Protein AF-A0A819PLE0-F1 (afdb_monomer_lite)

Sequence (84 aa):
MDINLMNNTKTSNLYISPTLIWCLLMPLIHLLSLISNIFCIIIFCSKTFIHKPIAIYFICLLISDSTTLLIGYSEMVERELFIN

Radius of gyration: 23.35 Å; chains: 1; bounding box: 44×45×68 Å

Secondary structure (DSSP, 8-state):
--GGGS-----------HHHHHHHHHHHHHHHHHHHHHHHHHHHTSTTTTT-HHHHHHHHHHHHHHHHHHHHHHHHHHHHHHH-

pLDDT: mean 70.32, std 14.33, range [35.47, 86.81]

Structure (mmCIF, N/CA/C/O backbone):
data_AF-A0A819PLE0-F1
#
_entry.id   AF-A0A819PLE0-F1
#
loop_
_atom_site.group_PDB
_atom_site.id
_atom_site.type_symbol
_atom_site.label_atom_id
_atom_site.label_alt_id
_atom_site.label_comp_id
_atom_site.label_asym_id
_atom_site.label_entity_id
_atom_site.label_seq_id
_atom_site.pdbx_PDB_ins_code
_atom_site.Cartn_x
_atom_site.Cartn_y
_atom_site.Cartn_z
_atom_site.occupancy
_atom_site.B_iso_or_equiv
_atom_site.auth_seq_id
_atom_site.auth_comp_id
_atom_site.auth_asym_id
_atom_site.auth_atom_id
_atom_site.pdbx_PDB_model_num
ATOM 1 N N . MET A 1 1 ? 25.924 34.160 -47.805 1.00 41.16 1 MET A N 1
ATOM 2 C CA . MET A 1 1 ? 25.536 34.208 -46.382 1.00 41.16 1 MET A CA 1
ATOM 3 C C . MET A 1 1 ? 24.956 32.844 -46.076 1.00 41.16 1 MET A C 1
ATOM 5 O O . MET A 1 1 ? 23.876 32.530 -46.559 1.00 41.16 1 MET A O 1
ATOM 9 N N . ASP A 1 2 ? 25.783 31.989 -45.480 1.00 35.47 2 ASP A N 1
ATOM 10 C CA . ASP A 1 2 ? 25.589 30.541 -45.444 1.00 35.47 2 ASP A CA 1
ATOM 11 C C . ASP A 1 2 ? 24.371 30.111 -44.628 1.00 35.47 2 ASP A C 1
ATOM 13 O O . ASP A 1 2 ? 24.174 30.527 -43.489 1.00 35.47 2 ASP A O 1
ATOM 17 N N . ILE A 1 3 ? 23.607 29.188 -45.208 1.00 46.06 3 ILE A N 1
ATOM 18 C CA . ILE A 1 3 ? 22.410 28.541 -44.648 1.00 46.06 3 ILE A CA 1
ATOM 19 C C . ILE A 1 3 ? 22.803 27.518 -43.547 1.00 46.06 3 ILE A C 1
ATOM 21 O O . ILE A 1 3 ? 21.987 26.754 -43.046 1.00 46.06 3 ILE A O 1
ATOM 25 N N . ASN A 1 4 ? 24.065 27.523 -43.107 1.00 45.75 4 ASN A N 1
ATOM 26 C CA . ASN A 1 4 ? 24.655 26.515 -42.221 1.00 45.75 4 ASN A CA 1
ATOM 27 C C . ASN A 1 4 ? 24.645 26.884 -40.728 1.00 45.75 4 ASN A C 1
ATOM 29 O O . ASN A 1 4 ? 25.277 26.201 -39.927 1.00 45.75 4 ASN A O 1
ATOM 33 N N . LEU A 1 5 ? 23.930 27.936 -40.321 1.00 45.34 5 LEU A N 1
ATOM 34 C CA . LEU A 1 5 ? 23.918 28.405 -38.926 1.00 45.34 5 LEU A CA 1
ATOM 35 C C . LEU A 1 5 ? 22.692 27.963 -38.112 1.00 45.34 5 LEU A C 1
ATOM 37 O O . LEU A 1 5 ? 22.529 28.386 -36.971 1.00 45.34 5 LEU A O 1
ATOM 41 N N . MET A 1 6 ? 21.847 27.087 -38.658 1.00 44.91 6 MET A N 1
ATOM 42 C CA . MET A 1 6 ? 20.551 26.756 -38.058 1.00 44.91 6 MET A CA 1
ATOM 43 C C . MET A 1 6 ? 20.356 25.256 -37.834 1.00 44.91 6 MET A C 1
ATOM 45 O O . MET A 1 6 ? 19.335 24.701 -38.215 1.00 44.91 6 MET A O 1
ATOM 49 N N . ASN A 1 7 ? 21.339 24.583 -37.226 1.00 39.50 7 ASN A N 1
ATOM 50 C CA . ASN A 1 7 ? 21.155 23.187 -36.802 1.00 39.50 7 AS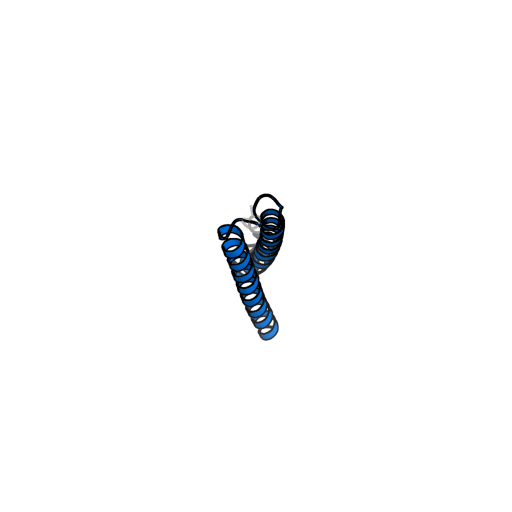N A CA 1
ATOM 51 C C . ASN A 1 7 ? 21.874 22.798 -35.498 1.00 39.50 7 ASN A C 1
ATOM 53 O O . ASN A 1 7 ? 22.066 21.620 -35.217 1.00 39.50 7 ASN A O 1
ATOM 57 N N . ASN A 1 8 ? 22.243 23.782 -34.670 1.00 44.34 8 ASN A N 1
ATOM 58 C CA . ASN A 1 8 ? 22.846 23.541 -33.353 1.00 44.34 8 ASN A CA 1
ATOM 59 C C . ASN A 1 8 ? 21.863 23.650 -32.182 1.00 44.34 8 ASN A C 1
ATOM 61 O O . ASN A 1 8 ? 22.280 23.631 -31.024 1.00 44.34 8 ASN A O 1
ATOM 65 N N . THR A 1 9 ? 20.556 23.683 -32.433 1.00 47.34 9 THR A N 1
ATOM 66 C CA . THR A 1 9 ? 19.599 23.315 -31.392 1.00 47.34 9 THR A CA 1
ATOM 67 C C . THR A 1 9 ? 19.562 21.795 -31.336 1.00 47.34 9 THR A C 1
ATOM 69 O O . THR A 1 9 ? 18.724 21.143 -31.953 1.00 47.34 9 THR A O 1
ATOM 72 N N . LYS A 1 10 ? 20.512 21.220 -30.584 1.00 45.59 10 LYS A N 1
ATOM 73 C CA . LYS A 1 10 ? 20.363 19.896 -29.976 1.00 45.59 10 LYS A CA 1
ATOM 74 C C . LYS A 1 10 ? 19.075 19.934 -29.159 1.00 45.59 10 LYS A C 1
ATOM 76 O O . LYS A 1 10 ? 19.084 20.197 -27.962 1.00 45.59 10 LYS A O 1
ATOM 81 N N . THR A 1 11 ? 17.956 19.720 -29.833 1.00 46.16 11 THR A N 1
ATOM 82 C CA . THR A 1 11 ? 16.721 19.251 -29.241 1.00 46.16 11 THR A CA 1
ATOM 83 C C . THR A 1 11 ? 17.068 17.861 -28.748 1.00 46.16 11 THR A C 1
ATOM 85 O O . THR A 1 11 ? 16.954 16.856 -29.445 1.00 46.16 11 THR A O 1
ATOM 88 N N . SER A 1 12 ? 17.637 17.823 -27.544 1.00 44.06 12 SER A N 1
ATOM 89 C CA . SER A 1 12 ? 17.635 16.645 -26.706 1.00 44.06 12 SER A CA 1
ATOM 90 C C . SER A 1 12 ? 16.166 16.300 -26.524 1.00 44.06 12 SER A C 1
ATOM 92 O O . SER A 1 12 ? 15.511 16.793 -25.606 1.00 44.06 12 SER A O 1
ATOM 94 N N . ASN A 1 13 ? 15.628 15.525 -27.464 1.00 45.19 13 ASN A N 1
ATOM 95 C CA . ASN A 1 13 ? 14.366 14.841 -27.313 1.00 45.19 13 ASN A CA 1
ATOM 96 C C . ASN A 1 13 ? 14.599 13.871 -26.159 1.00 45.19 13 ASN A C 1
ATOM 98 O O . ASN A 1 13 ? 15.004 12.728 -26.353 1.00 45.19 13 ASN A O 1
ATOM 102 N N . LEU A 1 14 ? 14.421 14.383 -24.940 1.00 51.41 14 LEU A N 1
ATOM 103 C CA . LEU A 1 14 ? 14.165 13.608 -23.745 1.00 51.41 14 LEU A CA 1
ATOM 104 C C . LEU A 1 14 ? 12.848 12.897 -24.039 1.00 51.41 14 LEU A C 1
ATOM 106 O O . LEU A 1 14 ? 11.763 13.390 -23.746 1.00 51.41 14 LEU A O 1
ATOM 110 N N . TYR A 1 15 ? 12.954 11.771 -24.737 1.00 50.38 15 TYR A N 1
ATOM 111 C CA . TYR A 1 15 ? 11.876 10.818 -24.879 1.00 50.38 15 TYR A CA 1
ATOM 112 C C . TYR A 1 15 ? 11.728 10.205 -23.492 1.00 50.38 15 TYR A C 1
ATOM 114 O O . TYR A 1 15 ? 12.392 9.230 -23.147 1.00 50.38 15 TYR A O 1
ATOM 122 N N . ILE A 1 16 ? 10.958 10.878 -22.639 1.00 56.16 16 ILE A N 1
ATOM 123 C CA . ILE A 1 16 ? 10.666 10.369 -21.311 1.00 56.16 16 ILE A CA 1
ATOM 124 C C . ILE A 1 16 ? 9.789 9.146 -21.545 1.00 56.16 16 ILE A C 1
ATOM 126 O O . ILE A 1 16 ? 8.637 9.266 -21.965 1.00 56.16 16 ILE A O 1
ATOM 130 N N . SER A 1 17 ? 10.362 7.960 -21.361 1.00 63.28 17 SER A N 1
ATOM 131 C CA . SER A 1 17 ? 9.619 6.728 -21.540 1.00 63.28 17 SER A CA 1
ATOM 132 C C . SER A 1 17 ? 8.517 6.681 -20.472 1.00 63.28 17 SER A C 1
ATOM 134 O O . SER A 1 17 ? 8.804 6.791 -19.275 1.00 63.28 17 SER A O 1
ATOM 136 N N . PRO A 1 18 ? 7.239 6.541 -20.864 1.00 60.53 18 PRO A N 1
ATOM 137 C CA . PRO A 1 18 ? 6.126 6.500 -19.915 1.00 60.53 18 PRO A CA 1
ATOM 138 C C . PRO A 1 18 ? 6.263 5.337 -18.926 1.00 60.53 18 PRO A C 1
ATOM 140 O O . PRO A 1 18 ? 5.805 5.433 -17.792 1.00 60.53 18 PRO A O 1
ATOM 143 N N . THR A 1 19 ? 6.966 4.275 -19.323 1.00 63.72 19 THR A N 1
ATOM 144 C CA . THR A 1 19 ? 7.344 3.152 -18.463 1.00 63.72 19 THR A CA 1
ATOM 145 C C . THR A 1 19 ? 8.283 3.560 -17.330 1.00 63.72 19 THR A C 1
ATOM 147 O O . THR A 1 19 ? 8.074 3.131 -16.204 1.00 63.72 19 THR A O 1
ATOM 150 N N . LEU A 1 20 ? 9.267 4.426 -17.580 1.00 63.91 20 LEU A N 1
ATOM 151 C CA . LEU A 1 20 ? 10.235 4.851 -16.564 1.00 63.91 20 LEU A CA 1
ATOM 152 C C . LEU A 1 20 ? 9.614 5.861 -15.594 1.00 63.91 20 LEU A C 1
ATOM 154 O O . LEU A 1 20 ? 9.872 5.786 -14.397 1.00 63.91 20 LEU A O 1
ATOM 158 N N . ILE A 1 21 ? 8.710 6.728 -16.075 1.00 69.31 21 ILE A N 1
ATOM 159 C CA . ILE A 1 21 ? 7.848 7.529 -15.189 1.00 69.31 21 ILE A CA 1
ATOM 160 C C . ILE A 1 21 ? 7.025 6.602 -14.297 1.00 69.31 21 ILE A C 1
ATOM 162 O O . ILE A 1 21 ? 6.979 6.818 -13.092 1.00 69.31 21 ILE A O 1
ATOM 166 N N . TRP A 1 22 ? 6.393 5.573 -14.867 1.00 67.62 22 TRP A N 1
ATOM 167 C CA . TRP A 1 22 ? 5.551 4.645 -14.115 1.00 67.62 22 TRP A CA 1
ATOM 168 C C . TRP A 1 22 ? 6.342 3.865 -13.059 1.00 67.62 22 TRP A C 1
ATOM 170 O O . TRP A 1 22 ? 5.912 3.811 -11.909 1.00 67.62 22 TRP A O 1
ATOM 180 N N . CYS A 1 23 ? 7.534 3.361 -13.397 1.00 65.69 23 CYS A N 1
ATOM 181 C CA . CYS A 1 23 ? 8.432 2.708 -12.440 1.00 65.69 23 CYS A CA 1
ATOM 182 C C . CYS A 1 23 ? 8.884 3.637 -11.306 1.00 65.69 23 CYS A C 1
ATOM 184 O O . CYS A 1 23 ? 9.160 3.158 -10.215 1.00 65.69 23 CYS A O 1
ATOM 186 N N . LEU A 1 24 ? 8.937 4.955 -11.521 1.00 68.06 24 LEU A N 1
ATOM 187 C CA . LEU A 1 24 ? 9.307 5.926 -10.484 1.00 68.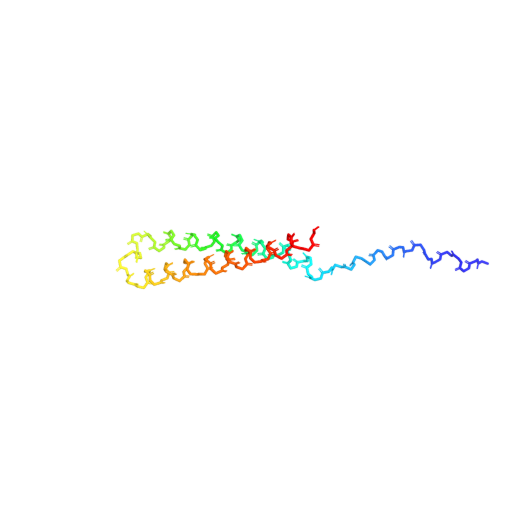06 24 LEU A CA 1
ATOM 188 C C . LEU A 1 24 ? 8.105 6.380 -9.643 1.00 68.06 24 LEU A C 1
ATOM 190 O O . LEU A 1 24 ? 8.217 6.559 -8.430 1.00 68.06 24 LEU A O 1
ATOM 194 N N . LEU A 1 25 ? 6.944 6.559 -10.275 1.00 75.25 25 LEU A N 1
ATOM 195 C CA . LEU A 1 25 ? 5.722 7.025 -9.618 1.00 75.25 25 LEU A CA 1
ATOM 196 C C . LEU A 1 25 ? 5.075 5.930 -8.772 1.00 75.25 25 LEU A C 1
ATOM 198 O O . LEU A 1 25 ? 4.568 6.221 -7.690 1.00 75.25 25 LEU A O 1
ATOM 202 N N . MET A 1 26 ? 5.095 4.681 -9.237 1.00 70.88 26 MET A N 1
ATOM 203 C CA . MET A 1 26 ? 4.372 3.594 -8.581 1.00 70.88 26 MET A CA 1
ATOM 204 C C . MET A 1 26 ? 4.922 3.225 -7.192 1.00 70.88 26 MET A C 1
ATOM 206 O O . MET A 1 26 ? 4.124 3.119 -6.260 1.00 70.88 26 MET A O 1
ATOM 210 N N . PRO A 1 27 ? 6.250 3.143 -6.969 1.00 70.06 27 PRO A N 1
ATOM 211 C CA . PRO A 1 27 ? 6.815 2.971 -5.630 1.00 70.06 27 PRO A CA 1
ATOM 212 C C . PRO A 1 27 ? 6.459 4.131 -4.697 1.00 70.06 27 PRO A C 1
ATOM 214 O O . PRO A 1 27 ? 6.207 3.928 -3.511 1.00 70.06 27 PRO A O 1
ATOM 217 N N . LEU A 1 28 ? 6.400 5.353 -5.232 1.00 75.88 28 LEU A N 1
ATOM 218 C CA . LEU A 1 28 ? 6.089 6.552 -4.458 1.00 75.88 28 LEU A CA 1
ATOM 219 C C . LEU A 1 28 ? 4.611 6.580 -4.037 1.00 75.88 28 LEU A C 1
ATOM 221 O O . LEU A 1 28 ? 4.306 6.876 -2.882 1.00 75.88 28 LEU A O 1
ATOM 225 N N . ILE A 1 29 ? 3.701 6.191 -4.937 1.00 79.19 29 ILE A N 1
ATOM 226 C CA . ILE A 1 29 ? 2.277 5.984 -4.636 1.00 79.19 29 ILE A CA 1
ATOM 227 C C . ILE A 1 29 ? 2.105 4.870 -3.595 1.00 79.19 29 ILE A C 1
ATOM 229 O O . ILE A 1 29 ? 1.342 5.041 -2.642 1.00 79.19 29 ILE A O 1
ATOM 233 N N . HIS A 1 30 ? 2.836 3.759 -3.730 1.00 76.06 30 HIS A N 1
ATOM 234 C CA . HIS A 1 30 ? 2.807 2.666 -2.758 1.00 76.06 30 HIS A CA 1
ATOM 235 C C . HIS A 1 30 ? 3.241 3.119 -1.367 1.00 76.06 30 HIS A C 1
ATOM 237 O O . HIS A 1 30 ? 2.550 2.833 -0.390 1.00 76.06 30 HIS A O 1
ATOM 243 N N . LEU A 1 31 ? 4.344 3.863 -1.269 1.00 77.31 31 LEU A N 1
ATOM 244 C CA . LEU A 1 31 ? 4.855 4.356 0.006 1.00 77.31 31 LEU A CA 1
ATOM 245 C C . LEU A 1 31 ? 3.856 5.313 0.676 1.00 77.31 31 LEU A C 1
ATOM 247 O O . LEU A 1 31 ? 3.585 5.192 1.871 1.00 77.31 31 LEU A O 1
ATOM 251 N N . LEU A 1 32 ? 3.252 6.215 -0.105 1.00 82.50 32 LEU A N 1
ATOM 252 C CA . LEU A 1 32 ? 2.228 7.141 0.381 1.00 82.50 32 LEU A CA 1
ATOM 253 C C . LEU A 1 32 ? 0.970 6.400 0.869 1.00 82.50 32 LEU A C 1
ATOM 255 O O . LEU A 1 32 ? 0.435 6.713 1.934 1.00 82.50 32 LEU A O 1
ATOM 259 N N . SER A 1 33 ? 0.514 5.401 0.109 1.00 80.12 33 SER A N 1
ATOM 260 C CA . SER A 1 33 ? -0.664 4.597 0.445 1.00 80.12 33 SER A CA 1
ATOM 261 C C . SER A 1 33 ? -0.441 3.760 1.704 1.00 80.12 33 SER A C 1
ATOM 263 O O . SER A 1 33 ? -1.301 3.731 2.582 1.00 80.12 33 SER A O 1
ATOM 265 N N . LEU A 1 34 ? 0.742 3.163 1.859 1.00 79.06 34 LEU A N 1
ATOM 266 C CA . LEU A 1 34 ? 1.091 2.358 3.027 1.00 79.06 34 LEU A CA 1
ATOM 267 C C . LEU A 1 34 ? 1.136 3.213 4.304 1.00 79.06 34 LEU A C 1
ATOM 269 O O . LEU A 1 34 ? 0.572 2.828 5.328 1.00 79.06 34 LEU A O 1
ATOM 273 N N . ILE A 1 35 ? 1.715 4.417 4.227 1.00 84.25 35 ILE A N 1
ATOM 274 C CA . ILE A 1 35 ? 1.699 5.390 5.329 1.00 84.25 35 ILE A CA 1
ATOM 275 C C . ILE A 1 35 ? 0.256 5.778 5.686 1.00 84.25 35 ILE A C 1
ATOM 277 O O . ILE A 1 35 ? -0.119 5.751 6.859 1.00 84.25 35 ILE A O 1
ATOM 281 N N . SER A 1 36 ? -0.571 6.100 4.686 1.00 84.31 36 SER A N 1
ATOM 282 C CA . SER A 1 36 ? -1.976 6.473 4.892 1.00 84.31 36 SER A CA 1
ATOM 283 C C . SER A 1 36 ? -2.792 5.352 5.550 1.00 84.31 36 SER A C 1
ATOM 285 O O . SER A 1 36 ? -3.549 5.609 6.492 1.00 84.31 36 SER A O 1
ATOM 287 N N . ASN A 1 37 ? -2.577 4.101 5.133 1.00 82.00 37 ASN A N 1
ATOM 288 C CA . ASN A 1 37 ? -3.248 2.935 5.701 1.00 82.00 37 ASN A CA 1
ATOM 289 C C . ASN A 1 37 ? -2.850 2.698 7.163 1.00 82.00 37 ASN A C 1
ATOM 291 O O . ASN A 1 37 ? -3.722 2.456 7.999 1.00 82.00 37 ASN A O 1
ATOM 295 N N . ILE A 1 38 ? -1.564 2.842 7.506 1.00 81.25 38 ILE A N 1
ATOM 296 C CA . ILE A 1 38 ? -1.093 2.755 8.898 1.00 81.25 38 ILE A CA 1
ATOM 297 C C . ILE A 1 38 ? -1.735 3.849 9.759 1.00 81.25 38 ILE A C 1
ATOM 299 O O . ILE A 1 38 ? -2.238 3.555 10.845 1.00 81.25 38 ILE A O 1
ATOM 303 N N . PHE A 1 39 ? -1.783 5.095 9.276 1.00 86.50 39 PHE A N 1
ATOM 304 C CA . PHE A 1 39 ? -2.458 6.181 9.993 1.00 86.50 39 PHE A CA 1
ATOM 305 C C . PHE A 1 39 ? -3.945 5.890 10.212 1.00 86.50 39 PHE A C 1
ATOM 307 O O . PHE A 1 39 ? -4.450 6.100 11.316 1.00 86.50 39 PHE A O 1
ATOM 314 N N . CYS A 1 40 ? -4.641 5.358 9.206 1.00 82.94 40 CYS A N 1
ATOM 315 C CA . CYS A 1 40 ? -6.045 4.977 9.344 1.00 82.94 40 CYS A CA 1
ATOM 316 C C . CYS A 1 40 ? -6.239 3.873 10.389 1.00 82.94 40 CYS A C 1
ATOM 318 O O . CYS A 1 40 ? -7.129 3.991 11.230 1.00 82.94 40 CYS A O 1
ATOM 320 N N . ILE A 1 41 ? -5.387 2.844 10.407 1.00 80.56 41 ILE A N 1
ATOM 321 C CA . ILE A 1 41 ? -5.434 1.791 11.433 1.00 80.56 41 ILE A CA 1
ATOM 322 C C . ILE A 1 41 ? -5.244 2.392 12.832 1.00 80.56 41 ILE A C 1
ATOM 324 O O . ILE A 1 41 ? -6.012 2.073 13.736 1.00 80.56 41 ILE A O 1
ATOM 328 N N . ILE A 1 42 ? -4.286 3.307 13.016 1.00 82.12 42 ILE A N 1
ATOM 329 C CA . ILE A 1 42 ? -4.062 3.989 14.303 1.00 82.12 42 ILE A CA 1
ATOM 330 C C . ILE A 1 42 ? -5.314 4.766 14.743 1.00 82.12 42 ILE A C 1
ATOM 332 O O . ILE A 1 42 ? -5.711 4.691 15.907 1.00 82.12 42 ILE A O 1
ATOM 336 N N . ILE A 1 43 ? -5.969 5.477 13.819 1.00 83.50 43 ILE A N 1
ATOM 337 C CA . ILE A 1 43 ? -7.206 6.221 14.097 1.00 83.50 43 ILE A CA 1
ATOM 338 C C . ILE A 1 43 ? -8.348 5.267 14.469 1.00 83.50 43 ILE A C 1
ATOM 340 O O . ILE A 1 43 ? -9.067 5.523 15.438 1.00 83.50 43 ILE A O 1
ATOM 344 N N . PHE A 1 44 ? -8.509 4.150 13.758 1.00 80.75 44 PHE A N 1
ATOM 345 C CA . PHE A 1 44 ? -9.546 3.159 14.063 1.00 80.75 44 PHE A CA 1
ATOM 346 C C . PHE A 1 44 ? -9.285 2.401 15.371 1.00 80.75 44 PHE A C 1
ATOM 348 O O . PHE A 1 44 ? -10.236 2.067 16.078 1.00 80.75 44 PHE A O 1
ATOM 355 N N . CYS A 1 45 ? -8.019 2.219 15.749 1.00 73.69 45 CYS A N 1
ATOM 356 C CA . CYS A 1 45 ? -7.607 1.691 17.051 1.00 73.69 45 CYS A CA 1
ATOM 357 C C . CYS A 1 45 ? -7.770 2.700 18.204 1.00 73.69 45 CYS A C 1
ATOM 359 O O . CYS A 1 45 ? -7.544 2.354 19.365 1.00 73.69 45 CYS A O 1
ATOM 361 N N . SER A 1 46 ? -8.167 3.948 17.937 1.00 80.25 46 SER A N 1
ATOM 362 C CA . SER A 1 46 ? -8.473 4.900 19.007 1.00 80.25 46 SER A CA 1
ATOM 363 C C . SER A 1 46 ? -9.731 4.488 19.785 1.00 80.25 46 SER A C 1
ATOM 365 O O . SER A 1 46 ? -10.660 3.873 19.248 1.00 80.25 46 SER A O 1
ATOM 367 N N . LYS A 1 47 ? -9.799 4.882 21.068 1.00 71.56 47 LYS A N 1
ATOM 368 C CA . LYS A 1 47 ? -10.920 4.567 21.981 1.00 71.56 47 LYS A CA 1
ATOM 369 C C . LYS A 1 47 ? -12.298 4.969 21.430 1.00 71.56 47 LYS A C 1
ATOM 371 O O . LYS A 1 47 ? -13.308 4.412 21.844 1.00 71.56 47 LYS A O 1
ATOM 376 N N . THR A 1 48 ? -12.336 5.910 20.492 1.00 73.88 48 THR A N 1
ATOM 377 C CA . THR A 1 48 ? -13.554 6.430 19.863 1.00 73.88 48 THR A CA 1
ATOM 378 C C . THR A 1 48 ? -14.198 5.442 18.886 1.00 73.88 48 THR A C 1
ATOM 380 O O . THR A 1 48 ? -15.421 5.427 18.738 1.00 73.88 48 THR A O 1
ATOM 383 N N . PHE A 1 49 ? -13.396 4.614 18.212 1.00 69.12 49 PHE A N 1
ATOM 384 C CA . PHE A 1 49 ? -13.865 3.743 17.129 1.00 69.12 49 PHE A CA 1
ATOM 385 C C . PHE A 1 49 ? -13.733 2.253 17.437 1.00 69.12 49 PHE A C 1
ATOM 387 O O . PHE A 1 49 ? -14.484 1.469 16.862 1.00 69.12 49 PHE A O 1
ATOM 394 N N . ILE A 1 50 ? -12.871 1.865 18.382 1.00 68.19 50 ILE A N 1
ATOM 395 C CA . ILE A 1 50 ? -12.547 0.458 18.664 1.00 68.19 50 ILE A CA 1
ATOM 396 C C . ILE A 1 50 ? -13.754 -0.398 19.092 1.00 68.19 50 ILE A C 1
ATOM 398 O O . ILE A 1 50 ? -13.761 -1.609 18.901 1.00 68.19 50 ILE A O 1
ATOM 402 N N . HIS A 1 51 ? -14.805 0.227 19.632 1.00 72.25 51 HIS A N 1
ATOM 403 C CA . HIS A 1 51 ? -16.041 -0.455 20.033 1.00 72.25 51 HIS A CA 1
ATOM 404 C C . HIS A 1 51 ? -17.079 -0.577 18.909 1.00 72.25 51 HIS A C 1
ATOM 406 O O . HIS A 1 51 ? -18.143 -1.158 19.119 1.00 72.25 51 HIS A O 1
ATOM 412 N N . LYS A 1 52 ? -16.805 -0.032 17.716 1.00 80.19 52 LYS A N 1
ATOM 413 C CA . LYS A 1 52 ? -17.708 -0.141 16.570 1.00 80.19 52 LYS A CA 1
ATOM 414 C C . LYS A 1 52 ? -17.291 -1.326 15.693 1.00 80.19 52 LYS A C 1
ATOM 416 O O . LYS A 1 52 ? -16.165 -1.330 15.200 1.00 80.19 52 LYS A O 1
ATOM 421 N N . PRO A 1 53 ? -18.194 -2.274 15.383 1.00 76.94 53 PRO A N 1
ATOM 422 C CA . PRO A 1 53 ? -17.875 -3.404 14.504 1.00 76.94 53 PRO A CA 1
ATOM 423 C C . PRO A 1 53 ? -17.447 -2.955 13.096 1.00 76.94 53 PRO A C 1
ATOM 425 O O . PRO A 1 53 ? -16.638 -3.616 12.453 1.00 76.94 53 PRO A O 1
ATOM 428 N N . ILE A 1 54 ? -17.913 -1.780 12.650 1.00 81.25 54 ILE A N 1
ATOM 429 C CA . ILE A 1 54 ? -17.499 -1.162 11.383 1.00 81.25 54 ILE A CA 1
ATOM 430 C C . ILE A 1 54 ? -15.980 -0.906 11.328 1.00 81.25 54 ILE A C 1
ATOM 432 O O . ILE A 1 54 ? -15.376 -1.044 10.271 1.00 81.25 54 ILE A O 1
ATOM 436 N N . ALA A 1 55 ? -15.348 -0.569 12.461 1.00 77.56 55 ALA A N 1
ATOM 437 C CA . ALA A 1 55 ? -13.928 -0.231 12.516 1.00 77.56 55 ALA A CA 1
ATOM 438 C C . ALA A 1 55 ? -13.047 -1.458 12.251 1.00 77.56 55 ALA A C 1
ATOM 440 O O . ALA A 1 55 ? -12.040 -1.348 11.561 1.00 77.56 55 ALA A O 1
ATOM 441 N N . ILE A 1 56 ? -13.467 -2.636 12.724 1.00 81.62 56 ILE A N 1
ATOM 442 C CA . ILE A 1 56 ? -12.781 -3.906 12.452 1.00 81.62 56 ILE A CA 1
ATOM 443 C C . ILE A 1 56 ? -12.809 -4.204 10.948 1.00 81.62 56 ILE A C 1
ATOM 445 O O . ILE A 1 56 ? -11.782 -4.555 10.374 1.00 81.62 56 ILE A O 1
ATOM 449 N N . TYR A 1 57 ? -13.955 -3.985 10.295 1.00 85.56 57 TYR A N 1
ATOM 450 C CA . TYR A 1 57 ? -14.095 -4.181 8.850 1.00 85.56 57 TYR A CA 1
ATOM 451 C C . TYR A 1 57 ? -13.160 -3.258 8.056 1.00 85.56 57 TYR A C 1
ATOM 453 O O . TYR A 1 57 ? -12.485 -3.705 7.131 1.00 85.56 57 TYR A O 1
ATOM 461 N N . PHE A 1 58 ? -13.063 -1.985 8.456 1.00 84.38 58 PHE A N 1
ATOM 462 C CA . PHE A 1 58 ? -12.136 -1.033 7.842 1.00 84.38 58 PHE A CA 1
ATOM 463 C C . PHE A 1 58 ? -10.668 -1.398 8.076 1.00 84.38 58 PHE A C 1
ATOM 465 O O . PHE A 1 58 ? -9.873 -1.294 7.150 1.00 84.38 58 PHE A O 1
ATOM 472 N N . ILE A 1 59 ? -10.300 -1.876 9.267 1.00 82.69 59 ILE A N 1
ATOM 473 C CA . ILE A 1 59 ? -8.934 -2.348 9.537 1.00 82.69 59 ILE A CA 1
ATOM 474 C C . ILE A 1 59 ? -8.584 -3.531 8.626 1.00 82.69 59 ILE A C 1
ATOM 476 O O . ILE A 1 59 ? -7.526 -3.523 8.002 1.00 82.69 59 ILE A O 1
ATOM 480 N N . CYS A 1 60 ? -9.472 -4.521 8.497 1.00 85.06 60 CYS A N 1
ATOM 481 C CA . CYS A 1 60 ? -9.251 -5.659 7.603 1.00 85.06 60 CYS A CA 1
ATOM 482 C C . CYS A 1 60 ? -9.115 -5.227 6.137 1.00 85.06 60 CYS A C 1
ATOM 484 O O . CYS A 1 60 ? -8.229 -5.718 5.441 1.00 85.06 60 CYS A O 1
ATOM 486 N N . LEU A 1 61 ? -9.946 -4.283 5.684 1.00 86.75 61 LEU A N 1
ATOM 487 C CA . LEU A 1 61 ? -9.862 -3.723 4.336 1.00 86.75 61 LEU A CA 1
ATOM 488 C C . LEU A 1 61 ? -8.511 -3.030 4.097 1.00 86.75 61 LEU A C 1
ATOM 490 O O . LEU A 1 61 ? -7.847 -3.309 3.107 1.00 86.75 61 LEU A O 1
ATOM 494 N N . LEU A 1 62 ? -8.051 -2.206 5.042 1.00 84.75 62 LEU A N 1
ATOM 495 C CA . LEU A 1 62 ? -6.767 -1.500 4.943 1.00 84.75 62 LEU A CA 1
ATOM 496 C C . LEU A 1 62 ? -5.567 -2.460 4.922 1.00 84.75 62 LEU A C 1
ATOM 498 O O . LEU A 1 62 ? -4.580 -2.214 4.225 1.00 84.75 62 LEU A O 1
ATOM 502 N N . ILE A 1 63 ? -5.643 -3.568 5.665 1.00 83.50 63 ILE A N 1
ATOM 503 C CA . ILE A 1 63 ? -4.634 -4.636 5.620 1.00 83.50 63 ILE A CA 1
ATOM 504 C C . ILE A 1 63 ? -4.661 -5.340 4.253 1.00 83.50 63 ILE A C 1
ATOM 506 O O . ILE A 1 63 ? -3.602 -5.583 3.668 1.00 83.50 63 ILE A O 1
ATOM 510 N N . SER A 1 64 ? -5.850 -5.630 3.717 1.00 86.81 64 SER A N 1
ATOM 511 C CA . SER A 1 64 ? -6.024 -6.230 2.386 1.00 86.81 64 SER A CA 1
ATOM 512 C C . SER A 1 64 ? -5.459 -5.340 1.272 1.00 86.81 64 SER A C 1
ATOM 514 O O . SER A 1 64 ? -4.737 -5.818 0.397 1.00 86.81 64 SER A O 1
ATOM 516 N N . ASP A 1 65 ? -5.715 -4.035 1.322 1.00 84.56 65 ASP A N 1
ATOM 517 C CA . ASP A 1 65 ? -5.173 -3.088 0.344 1.00 84.56 65 ASP A CA 1
ATOM 518 C C . ASP A 1 65 ? -3.646 -3.021 0.441 1.00 84.56 65 ASP A C 1
ATOM 520 O O . ASP A 1 65 ? -2.944 -3.137 -0.563 1.00 84.56 65 ASP A O 1
ATOM 524 N N . SER A 1 66 ? -3.106 -2.928 1.660 1.00 80.88 66 SER A N 1
ATOM 525 C CA . SER A 1 66 ? -1.654 -2.866 1.881 1.00 80.88 66 SER A CA 1
ATOM 526 C C . SER A 1 66 ? -0.928 -4.122 1.383 1.00 80.88 66 SER A C 1
ATOM 528 O O . SER A 1 66 ? 0.145 -4.020 0.792 1.00 80.88 66 SER A O 1
ATOM 530 N N . THR A 1 67 ? -1.512 -5.308 1.586 1.00 83.12 67 THR A N 1
ATOM 531 C CA . THR A 1 67 ? -0.948 -6.579 1.095 1.00 83.12 67 THR A CA 1
ATOM 532 C C . THR A 1 67 ? -1.016 -6.693 -0.425 1.00 83.12 67 THR A C 1
ATOM 534 O O . THR A 1 67 ? -0.029 -7.082 -1.043 1.00 83.12 67 THR A O 1
ATOM 537 N N . THR A 1 68 ? -2.125 -6.282 -1.044 1.00 85.00 68 THR A N 1
ATOM 538 C CA . THR A 1 68 ? -2.273 -6.274 -2.511 1.00 85.00 68 THR A CA 1
ATOM 539 C C . THR A 1 68 ? -1.242 -5.357 -3.171 1.00 85.00 68 THR A C 1
ATOM 541 O O . THR A 1 68 ? -0.606 -5.726 -4.157 1.00 85.00 68 THR A O 1
ATOM 544 N N . LEU A 1 69 ? -1.019 -4.179 -2.586 1.00 81.75 69 LEU A N 1
ATOM 545 C CA . LEU A 1 69 ? 0.003 -3.238 -3.037 1.00 81.75 69 LEU A CA 1
ATOM 546 C C . LEU A 1 69 ? 1.422 -3.814 -2.904 1.00 81.75 69 LEU A C 1
ATOM 548 O O . LEU A 1 69 ? 2.230 -3.652 -3.815 1.00 81.75 69 LEU A O 1
ATOM 552 N N . LEU A 1 70 ? 1.718 -4.519 -1.807 1.00 79.38 70 LEU A N 1
ATOM 553 C CA . LEU A 1 70 ? 3.014 -5.169 -1.594 1.00 79.38 70 LEU A CA 1
ATOM 554 C C . LEU A 1 70 ? 3.295 -6.252 -2.648 1.00 79.38 70 LEU A C 1
ATOM 556 O O . LEU A 1 70 ? 4.407 -6.331 -3.166 1.00 79.38 70 LEU A O 1
ATOM 560 N N . ILE A 1 71 ? 2.287 -7.065 -2.978 1.00 84.50 71 ILE A N 1
ATOM 561 C CA . ILE A 1 71 ? 2.392 -8.105 -4.012 1.00 84.50 71 ILE A CA 1
ATOM 562 C C . ILE A 1 71 ? 2.661 -7.464 -5.376 1.00 84.50 71 ILE A C 1
ATOM 564 O O . ILE A 1 71 ? 3.611 -7.855 -6.049 1.00 84.50 71 ILE A O 1
ATOM 568 N N . GLY A 1 72 ? 1.891 -6.434 -5.748 1.00 78.94 72 GLY A N 1
ATOM 569 C CA . GLY A 1 72 ? 2.093 -5.714 -7.009 1.00 78.94 72 GLY A CA 1
ATOM 570 C C . GLY A 1 72 ? 3.491 -5.100 -7.126 1.00 78.94 72 GLY A C 1
ATOM 571 O O . GLY A 1 72 ? 4.121 -5.188 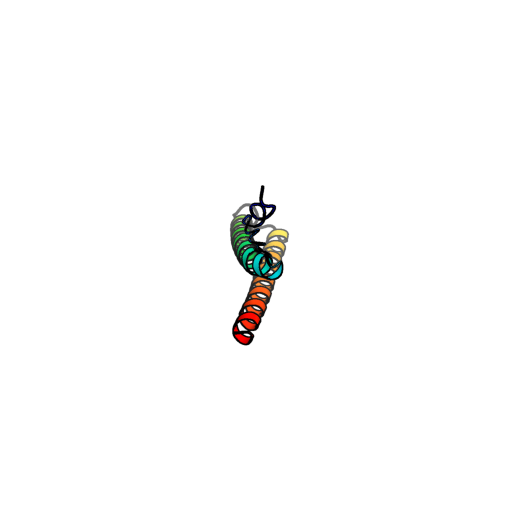-8.178 1.00 78.94 72 GLY A O 1
ATOM 572 N N . TYR A 1 73 ? 4.018 -4.547 -6.031 1.00 75.19 73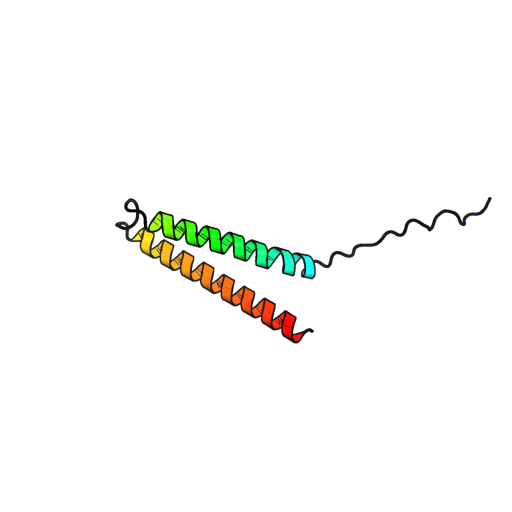 TYR A N 1
ATOM 573 C CA . TYR A 1 73 ? 5.394 -4.059 -5.987 1.00 75.19 73 TYR A CA 1
ATOM 574 C C . TYR A 1 73 ? 6.422 -5.192 -6.149 1.00 75.19 73 TYR A C 1
ATOM 576 O O . TYR A 1 73 ? 7.367 -5.053 -6.923 1.00 75.19 73 TYR A O 1
ATOM 584 N N . SER A 1 74 ? 6.231 -6.326 -5.466 1.00 77.06 74 SER A N 1
ATOM 585 C CA . SER A 1 74 ? 7.117 -7.492 -5.578 1.00 77.06 74 SER A CA 1
ATOM 586 C C . SER A 1 74 ? 7.189 -8.022 -7.012 1.00 77.06 74 SER A C 1
ATOM 588 O O . SER A 1 74 ? 8.284 -8.268 -7.510 1.00 77.06 74 SER A O 1
ATOM 590 N N . GLU A 1 75 ? 6.048 -8.148 -7.695 1.00 80.12 75 GLU A N 1
ATOM 591 C CA . GLU A 1 75 ? 5.999 -8.587 -9.096 1.00 80.12 75 GLU A CA 1
ATOM 592 C C . GLU A 1 75 ? 6.704 -7.602 -10.041 1.00 80.12 75 GLU A C 1
ATOM 594 O O . GLU A 1 75 ? 7.355 -8.013 -11.005 1.00 80.12 75 GLU A O 1
ATOM 599 N N . MET A 1 76 ? 6.594 -6.295 -9.781 1.00 73.69 76 MET A N 1
ATOM 600 C CA . MET A 1 76 ? 7.298 -5.274 -10.562 1.00 73.69 76 MET A CA 1
ATOM 601 C C . MET A 1 76 ? 8.818 -5.378 -10.395 1.00 73.69 76 MET A C 1
ATOM 603 O O . MET A 1 76 ? 9.536 -5.364 -11.394 1.00 73.69 76 MET A O 1
ATOM 607 N N . VAL A 1 77 ? 9.305 -5.538 -9.160 1.00 73.75 77 VAL A N 1
ATOM 608 C CA . VAL A 1 77 ? 10.740 -5.707 -8.872 1.00 73.75 77 VAL A CA 1
ATOM 609 C C . VAL A 1 77 ? 11.282 -6.993 -9.497 1.00 73.75 77 VAL A C 1
ATOM 611 O O . VAL A 1 77 ? 12.359 -6.982 -10.089 1.00 73.75 77 VAL A O 1
ATOM 614 N N . GLU A 1 78 ? 10.532 -8.095 -9.412 1.00 76.50 78 GLU A N 1
ATOM 615 C CA . GLU A 1 78 ? 10.922 -9.373 -10.018 1.00 76.50 78 GLU A CA 1
ATOM 616 C C . GLU A 1 78 ? 11.062 -9.263 -11.544 1.00 76.50 78 GLU A C 1
ATOM 618 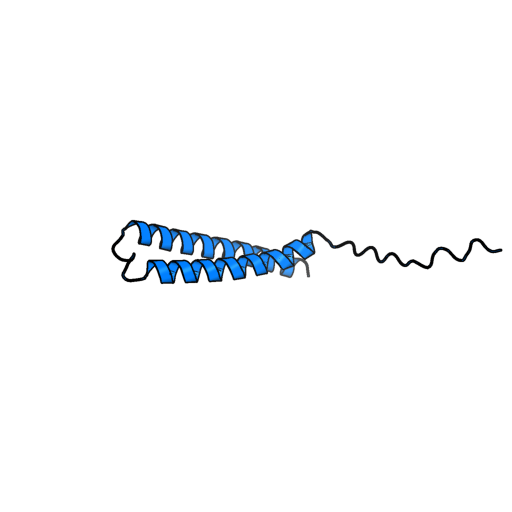O O . GLU A 1 78 ? 12.034 -9.760 -12.114 1.00 76.50 78 GLU A O 1
ATOM 623 N N . ARG A 1 79 ? 10.145 -8.550 -12.215 1.00 69.38 79 ARG A N 1
ATOM 624 C CA . ARG A 1 79 ? 10.247 -8.293 -13.661 1.00 69.38 79 ARG A CA 1
ATOM 625 C C . ARG A 1 79 ? 11.467 -7.459 -14.032 1.00 69.38 79 ARG A C 1
ATOM 627 O O . ARG A 1 79 ? 12.101 -7.768 -15.035 1.00 69.38 79 ARG A O 1
ATOM 634 N N . GLU A 1 80 ? 11.801 -6.421 -13.270 1.00 65.88 80 GLU A N 1
ATOM 635 C CA . GLU A 1 80 ? 12.994 -5.614 -13.559 1.00 65.88 80 GLU A CA 1
ATOM 636 C C . GLU A 1 80 ? 14.296 -6.398 -13.348 1.00 65.88 80 GLU A C 1
ATOM 638 O O . GLU A 1 80 ? 15.223 -6.261 -14.146 1.00 65.88 80 GLU A O 1
ATOM 643 N N . LEU A 1 81 ? 14.356 -7.265 -12.331 1.00 66.00 81 LEU A N 1
ATOM 644 C CA . LEU A 1 81 ? 15.516 -8.127 -12.076 1.00 66.00 81 LEU A CA 1
ATOM 645 C C . LEU A 1 81 ? 15.740 -9.190 -13.160 1.00 66.00 81 LEU A C 1
ATOM 647 O O . LEU A 1 81 ? 16.872 -9.614 -13.343 1.00 66.00 81 LEU A O 1
ATOM 651 N N . PHE A 1 82 ? 14.692 -9.625 -13.864 1.00 58.53 82 PHE A N 1
ATOM 652 C CA . PHE A 1 82 ? 14.805 -10.587 -14.971 1.00 58.53 82 PHE A CA 1
ATOM 653 C C . PHE A 1 82 ? 15.187 -9.950 -16.317 1.00 58.53 82 PHE A C 1
ATOM 655 O O . PHE A 1 82 ? 15.571 -10.667 -17.241 1.00 58.53 82 PHE A O 1
ATOM 6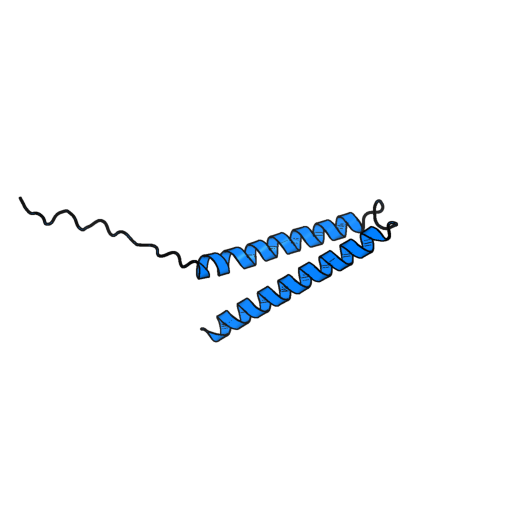62 N N . ILE A 1 83 ? 15.015 -8.633 -16.462 1.00 54.47 83 ILE A N 1
ATOM 663 C CA . ILE A 1 83 ? 15.303 -7.894 -17.703 1.00 54.47 83 ILE A CA 1
ATOM 664 C C . ILE A 1 83 ? 16.756 -7.377 -17.735 1.00 54.47 83 ILE A C 1
ATOM 666 O O . ILE A 1 83 ? 17.284 -7.158 -18.827 1.00 54.47 83 ILE A O 1
ATOM 670 N N . ASN A 1 84 ? 17.397 -7.209 -16.573 1.00 46.75 84 ASN A N 1
ATOM 671 C CA . ASN A 1 84 ? 18.823 -6.871 -16.426 1.00 46.75 84 ASN A CA 1
ATOM 672 C C . ASN A 1 84 ? 19.699 -8.115 -16.248 1.00 46.75 84 ASN A C 1
ATOM 674 O O . ASN A 1 84 ? 20.869 -8.056 -16.688 1.00 46.75 84 ASN A O 1
#

Foldseek 3Di:
DDPPPPDPPPPPPPVVPVVVVCVVVLVVVLVVLLVVLVVLLVVCPDPVNVPPPVSVVSNVVSVVVNVVSVVVVVVVVVVVVVVD